Protein AF-A0A2V8SVS8-F1 (afdb_monomer_lite)

Secondary structure (DSSP, 8-state):
-----SSHHHHHHHHHHH--TT-------SS--TTT-SSHHHHHHHHHHHHHHHHHHHHHH-------

Sequence (68 aa):
PMTRARSMQDAVLRAMEVATAGDIVLLAPACASFDMFDNYEHRGRMFKEAVYKLASRVHSGWTGRLTT

pLDDT: mean 82.21, std 16.65, range [40.12, 96.19]

Foldseek 3Di:
DDDDADDLLRVLVVVVVPDDPPDDDDDDDPDFPVVHAVGPVRVVVRNVVSVVVVVVVCVVPPPPPDDD

Radius of gyration: 14.36 Å; chains: 1; bounding box: 32×29×44 Å

Structure (mmCIF, N/CA/C/O backbone):
data_AF-A0A2V8SVS8-F1
#
_entry.id   AF-A0A2V8SVS8-F1
#
loop_
_atom_site.group_PDB
_atom_site.id
_atom_site.type_symbol
_atom_site.label_atom_id
_atom_site.label_alt_id
_atom_site.label_comp_id
_atom_site.label_asym_id
_atom_site.label_entity_id
_atom_site.label_seq_id
_atom_site.pdbx_PDB_ins_code
_atom_site.Cartn_x
_atom_site.Cartn_y
_atom_site.Cartn_z
_atom_site.occupancy
_atom_site.B_iso_or_equiv
_atom_site.auth_seq_id
_atom_site.auth_comp_id
_atom_site.auth_asym_id
_atom_site.auth_atom_id
_atom_site.pdbx_PDB_model_num
ATOM 1 N N . PRO A 1 1 ? -6.488 -16.089 2.811 1.00 71.38 1 PRO A N 1
ATOM 2 C CA . PRO A 1 1 ? -7.202 -15.968 1.513 1.00 71.38 1 PRO A CA 1
ATOM 3 C C . PRO A 1 1 ? -6.322 -15.197 0.524 1.00 71.38 1 PRO A C 1
ATOM 5 O O . PRO A 1 1 ? -5.524 -14.381 0.973 1.00 71.38 1 PRO A O 1
ATOM 8 N N . MET A 1 2 ? -6.442 -15.459 -0.781 1.00 85.06 2 MET A N 1
ATOM 9 C CA . MET A 1 2 ? -5.757 -14.674 -1.816 1.00 85.06 2 MET A CA 1
ATOM 10 C C . MET A 1 2 ? -6.769 -13.778 -2.534 1.00 85.06 2 MET A C 1
ATOM 12 O O . MET A 1 2 ? -7.807 -14.263 -2.981 1.00 85.06 2 MET A O 1
ATOM 16 N N . THR A 1 3 ? -6.463 -12.487 -2.657 1.00 91.44 3 THR A N 1
ATOM 17 C CA . THR A 1 3 ? -7.350 -11.505 -3.296 1.00 91.44 3 THR A CA 1
ATOM 18 C C . THR A 1 3 ? -6.585 -10.758 -4.377 1.00 91.44 3 THR A C 1
ATOM 20 O O . THR A 1 3 ? -5.490 -10.255 -4.135 1.00 91.44 3 THR A O 1
ATOM 23 N N . ARG A 1 4 ? -7.148 -10.690 -5.589 1.00 93.56 4 ARG A N 1
ATOM 24 C CA . ARG A 1 4 ? -6.535 -9.962 -6.707 1.00 93.56 4 ARG A CA 1
ATOM 25 C C . ARG A 1 4 ? -6.759 -8.459 -6.557 1.00 93.56 4 ARG A C 1
ATOM 27 O O . ARG A 1 4 ? -7.851 -8.034 -6.187 1.00 93.56 4 ARG A O 1
ATOM 34 N N . ALA A 1 5 ? -5.749 -7.672 -6.915 1.00 93.19 5 ALA A N 1
ATOM 35 C CA . ALA A 1 5 ? -5.823 -6.218 -6.966 1.00 93.19 5 ALA A CA 1
ATOM 36 C C . ALA A 1 5 ? -5.426 -5.688 -8.343 1.00 93.19 5 ALA A C 1
ATOM 38 O O . ALA A 1 5 ? -4.611 -6.296 -9.034 1.00 93.19 5 ALA A O 1
ATOM 39 N N . ARG A 1 6 ? -6.029 -4.565 -8.746 1.00 92.62 6 ARG A N 1
ATOM 40 C CA . ARG A 1 6 ? -5.840 -3.973 -10.081 1.00 92.62 6 ARG A CA 1
ATOM 41 C C . ARG A 1 6 ? -4.784 -2.869 -10.111 1.00 92.62 6 ARG A C 1
ATOM 43 O O . ARG A 1 6 ? -4.317 -2.511 -11.183 1.00 92.62 6 ARG A O 1
ATOM 50 N N . SER A 1 7 ? -4.422 -2.323 -8.952 1.00 92.88 7 SER A N 1
ATOM 51 C CA . SER A 1 7 ? -3.386 -1.300 -8.789 1.00 92.88 7 SER A CA 1
ATOM 52 C C . SER A 1 7 ? -2.776 -1.361 -7.388 1.00 92.88 7 SER A C 1
ATOM 54 O O . SER A 1 7 ? -3.300 -2.043 -6.504 1.00 92.88 7 SER A O 1
ATOM 56 N N . MET A 1 8 ? -1.691 -0.614 -7.160 1.00 93.31 8 MET A N 1
ATOM 57 C CA . MET A 1 8 ? -1.066 -0.503 -5.836 1.00 93.31 8 MET A CA 1
ATOM 58 C C . MET A 1 8 ? -2.033 0.070 -4.790 1.00 93.31 8 MET A C 1
ATOM 60 O O . MET A 1 8 ? -2.123 -0.438 -3.677 1.00 93.31 8 MET A O 1
ATOM 64 N N . GLN A 1 9 ? -2.801 1.097 -5.154 1.00 94.75 9 GLN A N 1
ATOM 65 C CA . GLN A 1 9 ? -3.785 1.721 -4.267 1.00 94.75 9 GLN A CA 1
ATOM 66 C C . GLN A 1 9 ? -4.900 0.737 -3.902 1.00 94.75 9 GLN A C 1
ATOM 68 O O . GLN A 1 9 ? -5.284 0.633 -2.742 1.00 94.75 9 GLN A O 1
ATOM 73 N N . ASP A 1 10 ? -5.377 -0.017 -4.890 1.00 94.88 10 ASP A N 1
ATOM 74 C CA . ASP A 1 10 ? -6.406 -1.045 -4.732 1.00 94.88 10 ASP A CA 1
ATOM 75 C C . ASP A 1 10 ? -5.898 -2.231 -3.882 1.00 94.88 10 ASP A C 1
ATOM 77 O O . ASP A 1 10 ? -6.659 -2.837 -3.132 1.00 94.88 10 ASP A O 1
ATOM 81 N N . ALA A 1 11 ? -4.599 -2.546 -3.948 1.00 94.75 11 ALA A N 1
ATOM 82 C CA . ALA A 1 11 ? -3.967 -3.553 -3.096 1.00 94.75 11 ALA A CA 1
ATOM 83 C C . ALA A 1 11 ? -3.856 -3.088 -1.636 1.00 94.75 11 ALA A C 1
ATOM 85 O O . ALA A 1 11 ? -4.229 -3.830 -0.731 1.00 94.75 11 ALA A O 1
ATOM 86 N N . VAL A 1 12 ? -3.390 -1.855 -1.406 1.00 95.25 12 VAL A N 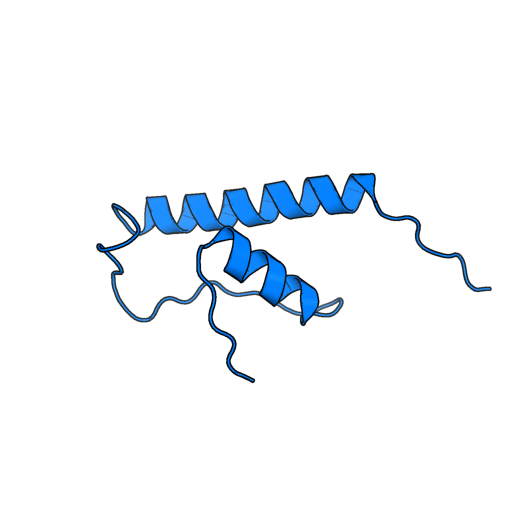1
ATOM 87 C CA . VAL A 1 12 ? -3.256 -1.275 -0.057 1.00 95.25 12 VAL A CA 1
ATOM 88 C C . VAL A 1 12 ? -4.617 -1.126 0.625 1.00 95.25 12 VAL A C 1
ATOM 90 O O . VAL A 1 12 ? -4.740 -1.452 1.802 1.00 95.25 12 VAL A O 1
ATOM 93 N N . LEU A 1 13 ? -5.648 -0.696 -0.111 1.00 94.19 13 LEU A N 1
ATOM 94 C CA . LEU A 1 13 ? -7.016 -0.605 0.409 1.00 94.19 13 LEU A CA 1
ATOM 95 C C . LEU A 1 13 ? -7.533 -1.966 0.878 1.00 94.19 13 LEU A C 1
ATOM 97 O O . LEU A 1 13 ? -7.923 -2.098 2.033 1.00 94.19 13 LEU A O 1
ATOM 101 N N . ARG A 1 14 ? -7.459 -2.994 0.025 1.00 94.56 14 ARG A N 1
ATOM 102 C CA . ARG A 1 14 ? -7.907 -4.341 0.405 1.00 94.56 14 ARG A CA 1
ATOM 103 C C . ARG A 1 14 ? -7.100 -4.937 1.550 1.00 94.56 14 ARG A C 1
ATOM 105 O O . ARG A 1 14 ? -7.665 -5.641 2.376 1.00 94.56 14 ARG A O 1
ATOM 112 N N . ALA A 1 15 ? -5.795 -4.668 1.606 1.00 94.06 15 ALA A N 1
ATOM 113 C CA . ALA A 1 15 ? -4.966 -5.101 2.726 1.00 94.06 15 ALA A CA 1
ATOM 114 C C . ALA A 1 15 ? -5.451 -4.480 4.045 1.00 94.06 15 ALA A C 1
ATOM 116 O O . ALA A 1 15 ? -5.551 -5.186 5.040 1.00 94.06 15 ALA A O 1
ATOM 117 N N . MET A 1 16 ? -5.818 -3.196 4.042 1.00 93.06 16 MET A N 1
ATOM 118 C CA . MET A 1 16 ? -6.373 -2.524 5.221 1.00 93.06 16 MET A CA 1
ATOM 119 C C . MET A 1 16 ? -7.781 -2.993 5.596 1.00 93.06 16 MET A C 1
ATOM 121 O O . MET A 1 16 ? -8.105 -3.005 6.775 1.00 93.06 16 MET A O 1
ATOM 125 N N . GLU A 1 17 ? -8.612 -3.390 4.631 1.00 92.56 17 GLU A N 1
ATOM 126 C CA . GLU A 1 17 ? -9.950 -3.940 4.906 1.00 92.56 17 GLU A CA 1
ATOM 127 C C . GLU A 1 17 ? -9.903 -5.278 5.657 1.00 92.56 17 GLU A C 1
ATOM 129 O O . GLU A 1 17 ? -10.845 -5.608 6.375 1.00 92.56 17 GLU A O 1
ATOM 134 N N . VAL A 1 18 ? -8.826 -6.053 5.487 1.00 92.44 18 VAL A N 1
ATOM 135 C CA . VAL A 1 18 ? -8.656 -7.358 6.147 1.00 92.44 18 VAL A CA 1
ATOM 136 C C . VAL A 1 18 ? -7.717 -7.317 7.350 1.00 92.44 18 VAL A C 1
ATOM 138 O O . VAL A 1 18 ? -7.747 -8.241 8.159 1.00 92.44 18 VAL A O 1
ATOM 141 N N . ALA A 1 19 ? -6.873 -6.289 7.455 1.00 93.25 19 ALA A N 1
ATOM 142 C CA . ALA A 1 19 ? -5.945 -6.117 8.563 1.00 93.25 19 ALA A CA 1
ATOM 143 C C . ALA A 1 19 ? -6.659 -5.590 9.811 1.00 93.25 19 ALA A C 1
ATOM 145 O O . ALA A 1 19 ? -7.589 -4.785 9.746 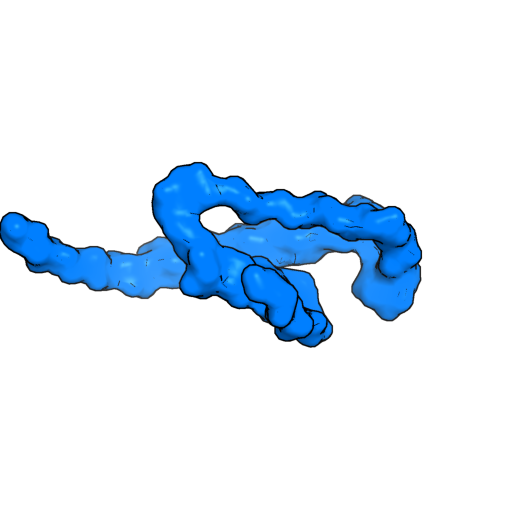1.00 93.25 19 ALA A O 1
ATOM 146 N N . THR A 1 20 ? -6.170 -6.015 10.967 1.00 92.56 20 THR A N 1
ATOM 147 C CA . THR A 1 20 ? -6.629 -5.575 12.282 1.00 92.56 20 THR A CA 1
ATOM 148 C C . THR A 1 20 ? -5.532 -4.811 13.020 1.00 92.56 20 THR A C 1
ATOM 150 O O . THR A 1 20 ? -4.380 -4.740 12.585 1.00 92.56 20 THR A O 1
ATOM 153 N N . ALA A 1 21 ? -5.890 -4.164 14.131 1.00 91.81 21 ALA A N 1
ATOM 154 C CA . ALA A 1 21 ? -4.922 -3.421 14.927 1.00 91.81 21 ALA A CA 1
ATOM 155 C C . ALA A 1 21 ? -3.810 -4.354 15.436 1.00 91.81 21 ALA A C 1
ATOM 157 O O . ALA A 1 21 ? -4.085 -5.336 16.119 1.00 91.81 21 ALA A O 1
ATOM 158 N N . GLY A 1 22 ? -2.559 -4.012 15.122 1.00 93.44 22 GLY A N 1
ATOM 159 C CA . GLY A 1 22 ? -1.382 -4.816 15.461 1.00 93.44 22 GLY A CA 1
ATOM 160 C C . GLY A 1 22 ? -0.846 -5.671 14.309 1.00 93.44 22 GLY A C 1
ATOM 161 O O . GLY A 1 22 ? 0.289 -6.135 14.400 1.00 93.44 22 GLY A O 1
ATOM 162 N N . ASP A 1 23 ? -1.594 -5.821 13.212 1.00 94.75 23 ASP A N 1
ATOM 163 C CA . ASP A 1 23 ? -1.113 -6.537 12.029 1.00 94.75 23 ASP A CA 1
ATOM 164 C C . ASP A 1 23 ? -0.065 -5.733 11.244 1.00 94.75 23 ASP A C 1
ATOM 166 O O . ASP A 1 23 ? -0.057 -4.498 11.225 1.00 94.75 23 ASP A O 1
ATOM 170 N N . ILE A 1 24 ? 0.811 -6.454 10.538 1.00 94.31 24 ILE A N 1
ATOM 171 C CA . ILE A 1 24 ? 1.827 -5.878 9.652 1.00 94.31 24 ILE A CA 1
ATOM 172 C C . ILE A 1 24 ? 1.441 -6.142 8.197 1.00 94.31 24 ILE A C 1
ATOM 174 O O . ILE A 1 24 ? 1.333 -7.289 7.763 1.00 94.31 24 ILE A O 1
ATOM 178 N N . VAL A 1 25 ? 1.320 -5.071 7.412 1.00 93.44 25 VAL A N 1
ATOM 179 C CA . VAL A 1 25 ? 1.162 -5.150 5.955 1.00 93.44 25 VAL A CA 1
ATOM 180 C C . VAL A 1 25 ? 2.528 -4.976 5.291 1.00 93.44 25 VAL A C 1
ATOM 182 O O . VAL A 1 25 ? 3.118 -3.896 5.331 1.00 93.44 25 VAL A O 1
ATOM 185 N N . LEU A 1 26 ? 3.031 -6.042 4.661 1.00 94.50 26 LEU A N 1
ATOM 186 C CA . LEU A 1 26 ? 4.339 -6.075 4.001 1.00 94.50 26 LEU A CA 1
ATOM 187 C C . LEU A 1 26 ? 4.203 -6.083 2.473 1.00 94.50 26 LEU A C 1
ATOM 189 O O . LEU A 1 26 ? 3.531 -6.939 1.899 1.00 94.50 26 LEU A O 1
ATOM 193 N N . LEU A 1 27 ? 4.925 -5.185 1.799 1.00 93.06 27 LEU A N 1
ATOM 194 C CA . LEU A 1 27 ? 5.143 -5.262 0.354 1.00 93.06 27 LEU A CA 1
ATOM 195 C C . LEU A 1 27 ? 6.335 -6.189 0.051 1.00 93.06 27 LEU A C 1
ATOM 197 O O . LEU A 1 27 ? 7.483 -5.763 0.146 1.00 93.06 27 LEU A O 1
ATOM 201 N N . ALA A 1 28 ? 6.062 -7.432 -0.356 1.00 90.31 28 ALA A N 1
ATOM 202 C CA . ALA A 1 28 ? 7.081 -8.429 -0.714 1.00 90.31 28 ALA A CA 1
ATOM 203 C C . ALA A 1 28 ? 6.858 -9.002 -2.134 1.00 90.31 28 ALA A C 1
ATOM 205 O O . ALA A 1 28 ? 6.276 -10.076 -2.290 1.00 90.31 28 ALA A O 1
ATOM 206 N N . PRO A 1 29 ? 7.274 -8.291 -3.198 1.00 82.31 29 PRO A N 1
ATOM 207 C CA . PRO A 1 29 ? 7.155 -8.779 -4.568 1.00 82.31 29 PRO A CA 1
ATOM 208 C C . PRO A 1 29 ? 8.242 -9.820 -4.873 1.00 82.31 29 PRO A C 1
ATOM 210 O O . PRO A 1 29 ? 9.426 -9.557 -4.685 1.00 82.31 29 PRO A O 1
ATOM 213 N N . ALA A 1 30 ? 7.834 -10.986 -5.380 1.00 68.75 30 ALA A N 1
ATOM 214 C CA . ALA A 1 30 ? 8.730 -12.111 -5.661 1.00 68.75 30 ALA A CA 1
ATOM 215 C C . ALA A 1 30 ? 9.631 -11.922 -6.906 1.00 68.75 30 ALA A C 1
ATOM 217 O O . ALA A 1 30 ? 10.667 -12.571 -6.997 1.00 68.75 30 ALA A O 1
ATOM 218 N N . CYS A 1 31 ? 9.284 -11.026 -7.843 1.00 65.56 31 CYS A N 1
ATOM 219 C CA . CYS A 1 31 ? 10.074 -10.732 -9.049 1.00 65.56 31 CYS A CA 1
ATOM 220 C C . CYS A 1 31 ? 9.942 -9.262 -9.488 1.00 65.56 31 CYS A C 1
ATOM 222 O O . CYS A 1 31 ? 9.004 -8.557 -9.105 1.00 65.56 31 CYS A O 1
ATOM 224 N N . ALA A 1 32 ? 10.886 -8.793 -10.312 1.00 61.91 32 ALA A N 1
ATOM 225 C CA . ALA A 1 32 ? 10.853 -7.461 -10.908 1.00 61.91 32 ALA A CA 1
ATOM 226 C C . ALA A 1 32 ? 9.662 -7.322 -11.875 1.00 61.91 32 ALA A C 1
ATOM 228 O O . ALA A 1 32 ? 9.652 -7.878 -12.965 1.00 61.91 32 ALA A O 1
ATOM 229 N N . SER A 1 33 ? 8.645 -6.578 -11.451 1.00 57.91 33 SER A N 1
ATOM 230 C CA . SER A 1 33 ? 7.474 -6.225 -12.252 1.00 57.91 33 SER A CA 1
ATOM 231 C C . SER A 1 33 ? 7.764 -4.984 -13.113 1.00 57.91 33 SER A C 1
ATOM 233 O O . SER A 1 33 ? 7.399 -3.875 -12.713 1.00 57.91 33 SER A O 1
ATOM 235 N N . PHE A 1 34 ? 8.443 -5.147 -14.250 1.00 61.47 34 PHE A N 1
ATOM 236 C CA . PHE A 1 34 ? 8.678 -4.032 -15.185 1.00 61.47 34 PHE A CA 1
ATOM 237 C C . PHE A 1 34 ? 7.411 -3.611 -15.948 1.00 61.47 34 PHE A C 1
ATOM 239 O O . PHE A 1 34 ? 7.357 -2.512 -16.485 1.00 61.47 34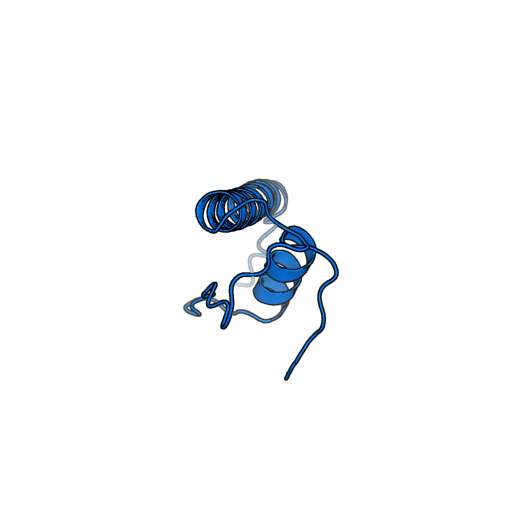 PHE A O 1
ATOM 246 N N . ASP A 1 35 ? 6.360 -4.434 -15.931 1.00 69.75 35 ASP A N 1
ATOM 247 C CA . ASP A 1 35 ? 5.127 -4.171 -16.686 1.00 69.75 35 ASP A CA 1
ATOM 248 C C . ASP A 1 35 ? 4.258 -3.051 -16.079 1.00 69.75 35 ASP A C 1
ATOM 250 O O . ASP A 1 35 ? 3.425 -2.467 -16.767 1.00 69.75 35 ASP A O 1
ATOM 254 N N . MET A 1 36 ? 4.421 -2.757 -14.780 1.00 73.75 36 MET A N 1
ATOM 255 C CA . MET A 1 36 ? 3.600 -1.777 -14.043 1.00 73.75 36 MET A CA 1
ATOM 256 C C . MET A 1 36 ? 4.424 -0.657 -13.386 1.00 73.75 36 MET A C 1
ATOM 258 O O . MET A 1 36 ? 3.866 0.375 -13.019 1.00 73.75 36 MET A O 1
ATOM 262 N N . PHE A 1 37 ? 5.738 -0.844 -13.214 1.00 82.81 37 PHE A N 1
ATOM 263 C CA . PHE A 1 37 ? 6.615 0.124 -12.552 1.00 82.81 37 PHE A CA 1
ATOM 264 C C . PHE A 1 37 ? 7.983 0.165 -13.230 1.00 82.81 37 PHE A C 1
ATOM 266 O O . PHE A 1 37 ? 8.561 -0.880 -13.511 1.00 82.81 37 PHE A O 1
ATOM 273 N N . ASP A 1 38 ? 8.534 1.369 -13.389 1.00 83.50 38 ASP A N 1
ATOM 274 C CA . ASP A 1 38 ? 9.829 1.572 -14.060 1.00 83.50 38 ASP A CA 1
ATOM 275 C C . ASP A 1 38 ? 10.994 0.872 -13.344 1.00 83.50 38 ASP A C 1
ATOM 277 O O . ASP A 1 38 ? 11.945 0.413 -13.970 1.00 83.50 38 ASP A O 1
ATOM 281 N N . ASN A 1 39 ? 10.945 0.819 -12.011 1.00 85.88 39 ASN A N 1
ATOM 282 C CA . ASN A 1 39 ? 11.959 0.193 -11.165 1.00 85.88 39 ASN A CA 1
ATOM 283 C C . ASN A 1 39 ? 11.410 -0.117 -9.762 1.00 85.88 39 ASN A C 1
ATOM 285 O O . ASN A 1 39 ? 10.251 0.166 -9.427 1.00 85.88 39 ASN A O 1
ATOM 289 N N . TYR A 1 40 ? 12.252 -0.729 -8.925 1.00 87.00 40 TYR A N 1
ATOM 290 C CA . TYR A 1 40 ? 11.876 -1.114 -7.568 1.00 87.00 40 TYR A CA 1
ATOM 291 C C . TYR A 1 40 ? 11.610 0.104 -6.671 1.00 87.00 40 TYR A C 1
ATOM 293 O O . TYR A 1 40 ? 10.702 0.053 -5.837 1.00 87.00 40 TYR A O 1
ATOM 301 N N . GLU A 1 41 ? 12.331 1.213 -6.862 1.00 90.88 41 GLU A N 1
ATOM 302 C CA . GLU A 1 41 ? 12.118 2.450 -6.113 1.00 90.88 41 GLU A CA 1
ATOM 303 C C . GLU A 1 41 ? 10.781 3.089 -6.470 1.00 90.88 41 GLU A C 1
ATOM 305 O O . GLU A 1 41 ? 10.069 3.538 -5.575 1.00 90.88 41 GLU A O 1
ATOM 310 N N . HIS A 1 42 ? 10.410 3.110 -7.753 1.00 91.44 42 HIS A N 1
ATOM 311 C CA . HIS A 1 42 ? 9.122 3.619 -8.210 1.00 91.44 42 HIS A CA 1
ATOM 312 C C . HIS A 1 42 ? 7.988 2.807 -7.582 1.00 91.44 42 HIS A C 1
ATOM 314 O O . HIS A 1 42 ? 7.096 3.386 -6.960 1.00 91.44 42 HIS A O 1
ATOM 320 N N . ARG A 1 43 ? 8.078 1.474 -7.608 1.00 92.75 43 ARG A N 1
ATOM 321 C CA . ARG A 1 43 ? 7.110 0.599 -6.931 1.00 92.75 43 ARG A CA 1
ATOM 322 C C . ARG A 1 43 ? 7.007 0.893 -5.429 1.00 92.75 43 ARG A C 1
ATOM 324 O O . ARG A 1 43 ? 5.902 0.999 -4.897 1.00 92.75 43 ARG A O 1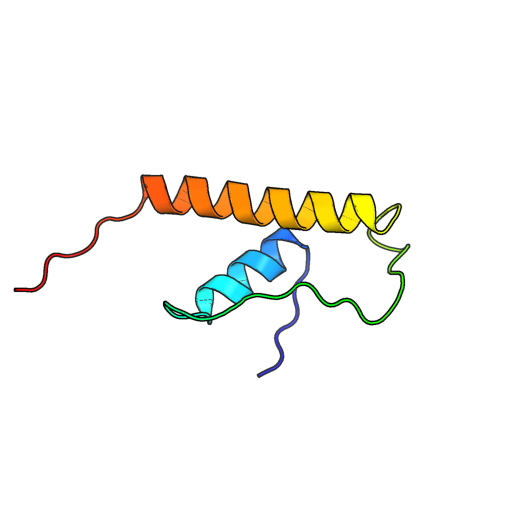
ATOM 331 N N . GLY A 1 44 ? 8.143 1.070 -4.751 1.00 93.44 44 GLY A N 1
ATOM 332 C CA . GLY A 1 44 ? 8.183 1.426 -3.330 1.00 93.44 44 GLY A CA 1
ATOM 333 C C . GLY A 1 44 ? 7.571 2.800 -3.035 1.00 93.44 44 GLY A C 1
ATOM 334 O O . GLY A 1 44 ? 6.828 2.945 -2.063 1.00 93.44 44 GLY A O 1
ATOM 335 N N . ARG A 1 45 ? 7.825 3.802 -3.888 1.00 95.00 45 ARG A N 1
ATOM 336 C CA . ARG A 1 45 ? 7.200 5.132 -3.789 1.00 95.00 45 ARG A CA 1
ATOM 337 C C . ARG A 1 45 ? 5.686 5.050 -3.961 1.00 95.00 45 ARG A C 1
ATOM 339 O O . ARG A 1 45 ? 4.972 5.620 -3.143 1.00 95.00 45 ARG A O 1
ATOM 346 N N . MET A 1 46 ? 5.205 4.288 -4.944 1.00 94.69 46 MET A N 1
ATOM 347 C CA . MET A 1 46 ? 3.771 4.087 -5.182 1.00 94.69 46 MET A CA 1
ATOM 348 C C . MET A 1 46 ? 3.069 3.435 -3.989 1.00 94.69 46 MET A C 1
ATOM 350 O O . MET A 1 46 ? 1.963 3.837 -3.631 1.00 94.69 46 MET A O 1
ATOM 354 N N . PHE A 1 47 ? 3.716 2.468 -3.332 1.00 95.12 47 PHE A N 1
ATOM 355 C CA . PHE A 1 47 ? 3.188 1.872 -2.105 1.00 95.12 47 PHE A CA 1
ATOM 356 C C . PHE A 1 47 ? 3.112 2.884 -0.958 1.00 95.12 47 PHE A C 1
ATOM 358 O O . PHE A 1 47 ? 2.052 3.039 -0.356 1.00 95.12 47 PHE A O 1
ATOM 365 N N . LYS A 1 48 ? 4.198 3.625 -0.693 1.00 96.06 48 LYS A N 1
ATOM 366 C CA . LYS A 1 48 ? 4.207 4.672 0.345 1.00 96.06 48 LYS A CA 1
ATOM 367 C C . LYS A 1 48 ? 3.123 5.719 0.099 1.00 96.06 48 LYS A C 1
ATOM 369 O O . LYS A 1 48 ? 2.386 6.065 1.015 1.00 96.06 48 LYS A O 1
ATOM 374 N N . GLU A 1 49 ? 2.995 6.193 -1.136 1.00 96.19 49 GLU A N 1
ATOM 375 C CA . GLU A 1 49 ? 1.980 7.177 -1.510 1.00 96.19 49 GLU A CA 1
ATOM 376 C C . GLU A 1 49 ? 0.557 6.645 -1.294 1.00 96.19 49 GLU A C 1
ATOM 378 O O . GLU A 1 49 ? -0.288 7.355 -0.749 1.00 96.19 49 GLU A O 1
ATOM 383 N N . ALA A 1 50 ? 0.291 5.391 -1.671 1.00 95.50 50 ALA A N 1
ATOM 384 C CA . ALA A 1 50 ? -0.995 4.746 -1.424 1.00 95.50 50 ALA A CA 1
ATOM 385 C C . ALA A 1 50 ? -1.319 4.663 0.078 1.00 95.50 50 ALA A C 1
ATOM 387 O O . ALA A 1 50 ? -2.434 5.002 0.477 1.00 95.50 50 ALA A O 1
ATOM 388 N N . VAL A 1 51 ? -0.341 4.284 0.908 1.00 95.44 51 VAL A N 1
ATOM 389 C CA . VAL A 1 51 ? -0.487 4.232 2.373 1.00 95.44 51 VAL A CA 1
ATOM 390 C C . VAL A 1 51 ? -0.757 5.623 2.953 1.00 95.44 51 VAL A C 1
ATOM 392 O O . VAL A 1 51 ? -1.701 5.784 3.724 1.00 95.44 51 VAL A O 1
ATOM 395 N N . TYR A 1 52 ? -0.005 6.652 2.551 1.00 95.06 52 TYR A N 1
ATOM 396 C CA . TYR A 1 52 ? -0.216 8.019 3.047 1.00 95.06 52 TYR A CA 1
ATOM 397 C C . TYR A 1 52 ? -1.581 8.589 2.651 1.00 95.06 52 TYR A C 1
ATOM 399 O O . TYR A 1 52 ? -2.260 9.188 3.485 1.00 95.06 52 TYR A O 1
ATOM 407 N N . LYS A 1 53 ? -2.016 8.367 1.404 1.00 93.31 53 LYS A N 1
ATOM 408 C CA . LYS A 1 53 ? -3.355 8.768 0.940 1.00 93.31 53 LYS A CA 1
ATOM 409 C C . LYS A 1 53 ? -4.467 8.070 1.715 1.00 93.31 53 LYS A C 1
ATOM 411 O O . LYS A 1 53 ? -5.533 8.648 1.904 1.00 93.31 53 LYS A O 1
ATOM 416 N N . LEU A 1 54 ? -4.250 6.828 2.138 1.00 90.50 54 LEU A N 1
ATOM 417 C CA . LEU A 1 54 ? -5.218 6.110 2.955 1.00 90.50 54 LEU A CA 1
ATOM 418 C C . LEU A 1 54 ? -5.238 6.640 4.393 1.00 90.50 54 LEU A C 1
ATOM 420 O O . LEU A 1 54 ? -6.312 6.917 4.919 1.00 90.50 54 LEU A O 1
ATOM 424 N N . ALA A 1 55 ? -4.072 6.874 4.994 1.00 88.00 55 ALA A N 1
ATOM 425 C CA . ALA A 1 55 ? -3.965 7.432 6.341 1.00 88.00 55 ALA A CA 1
ATOM 426 C C . ALA A 1 55 ? -4.620 8.821 6.459 1.00 88.00 55 ALA A C 1
ATOM 428 O O . ALA A 1 55 ? -5.327 9.087 7.432 1.00 88.00 55 ALA A O 1
ATOM 429 N N . SER A 1 56 ? -4.464 9.686 5.449 1.00 84.06 56 SER A N 1
ATOM 430 C CA . SER A 1 56 ? -5.119 11.002 5.437 1.00 84.06 56 SER A CA 1
ATOM 431 C C . SER A 1 56 ? -6.648 10.908 5.334 1.00 84.0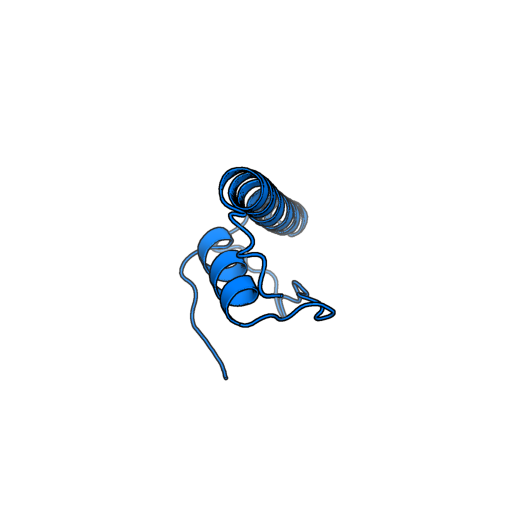6 56 SER A C 1
ATOM 433 O O . SER A 1 56 ? -7.362 11.700 5.953 1.00 84.06 56 SER A O 1
ATOM 435 N N . ARG A 1 57 ? -7.172 9.902 4.619 1.00 74.44 57 ARG A N 1
ATOM 436 C CA . ARG A 1 57 ? -8.615 9.612 4.559 1.00 74.44 57 ARG A CA 1
ATOM 437 C C . ARG A 1 57 ? -9.158 9.094 5.887 1.00 74.44 57 ARG A C 1
ATOM 439 O O . ARG A 1 57 ? -10.216 9.545 6.312 1.00 74.44 57 ARG A O 1
ATOM 446 N N . VAL A 1 58 ? -8.429 8.201 6.560 1.00 65.50 58 VAL A N 1
ATOM 447 C CA . VAL A 1 58 ? -8.821 7.677 7.882 1.00 65.50 58 VAL A CA 1
ATOM 448 C C . VAL A 1 58 ? -8.934 8.810 8.904 1.00 65.50 58 VAL A C 1
ATOM 450 O O . VAL A 1 58 ? -9.900 8.853 9.660 1.00 65.50 58 VAL A O 1
ATOM 453 N N . HIS A 1 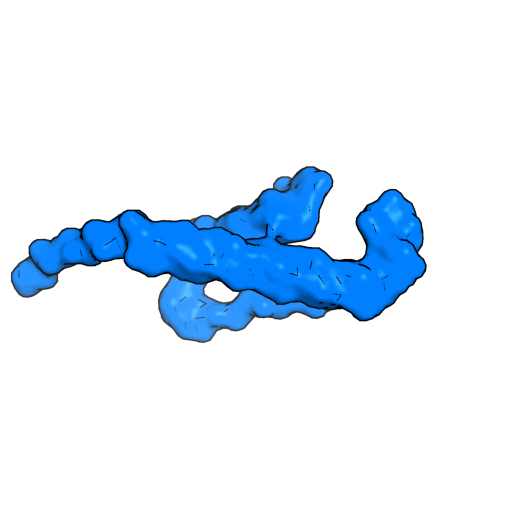59 ? -8.018 9.782 8.867 1.00 59.88 59 HIS A N 1
ATOM 454 C CA . HIS A 1 59 ? -8.046 10.928 9.781 1.00 59.88 59 HIS A CA 1
ATOM 455 C C . HIS A 1 59 ? -9.274 11.838 9.605 1.00 59.88 59 HIS A C 1
ATOM 457 O O . HIS A 1 59 ? -9.663 12.534 10.535 1.00 59.88 59 HIS A O 1
ATOM 463 N N . SER A 1 60 ? -9.903 11.816 8.427 1.00 58.12 60 SER A N 1
ATOM 464 C CA . SER A 1 60 ? -11.064 12.657 8.098 1.00 58.12 60 SER A CA 1
ATOM 465 C C . SER A 1 60 ? -12.409 11.954 8.340 1.00 58.12 60 SER A C 1
ATOM 467 O O . SER A 1 60 ? -13.453 12.597 8.284 1.00 58.12 60 SER A O 1
ATOM 469 N N . GLY A 1 61 ? -12.394 10.635 8.568 1.00 49.25 61 GLY A N 1
ATOM 470 C CA . GLY A 1 61 ? -13.585 9.779 8.651 1.00 49.25 61 GLY A CA 1
ATOM 471 C C . GLY A 1 61 ? -13.680 8.931 9.920 1.00 49.25 61 GLY A C 1
ATOM 472 O O . GLY A 1 61 ? -14.575 8.093 10.018 1.00 49.25 61 GLY A O 1
ATOM 473 N N . TRP A 1 62 ? -12.786 9.115 10.896 1.00 50.53 62 TRP A N 1
ATOM 474 C CA . TRP A 1 62 ? -12.867 8.405 12.172 1.00 50.53 62 TRP A CA 1
ATOM 475 C C . TRP A 1 62 ? -13.956 9.010 13.070 1.00 50.53 62 TRP A C 1
ATOM 477 O O . TRP A 1 62 ? -13.687 9.741 14.017 1.00 50.53 62 TRP A O 1
ATOM 487 N N . THR A 1 63 ? -15.217 8.673 12.796 1.00 51.44 63 THR A N 1
ATOM 488 C CA . THR A 1 63 ? -16.286 8.720 13.801 1.00 51.44 63 THR A CA 1
ATOM 489 C C . THR A 1 63 ? -16.203 7.437 14.622 1.00 51.44 63 THR A C 1
ATOM 491 O O . THR A 1 63 ? -17.018 6.525 14.459 1.00 51.44 63 THR A O 1
ATOM 494 N N . GLY A 1 64 ? -15.164 7.310 15.449 1.00 47.59 64 GLY A N 1
ATOM 495 C CA . GLY A 1 64 ? -15.104 6.251 16.449 1.00 47.59 64 GLY A CA 1
ATOM 496 C C . GLY A 1 64 ? -16.357 6.343 17.315 1.00 47.59 64 GLY A C 1
ATOM 497 O O . GLY A 1 64 ? -16.515 7.285 18.089 1.00 47.59 64 GLY A O 1
ATOM 498 N N . ARG A 1 65 ? -17.291 5.406 17.137 1.00 47.59 65 ARG A N 1
ATOM 499 C CA . ARG A 1 65 ? -18.446 5.261 18.017 1.00 47.59 65 ARG A CA 1
ATOM 500 C C . ARG A 1 65 ? -17.887 4.935 19.400 1.00 47.59 65 ARG A C 1
ATOM 502 O O . ARG A 1 65 ? -17.384 3.836 19.605 1.00 47.59 65 ARG A O 1
ATOM 509 N N . LEU A 1 66 ? -17.952 5.902 20.315 1.00 49.09 66 LEU A N 1
ATOM 510 C CA . LEU A 1 66 ? -17.852 5.652 21.748 1.00 49.09 66 LEU A CA 1
ATOM 511 C C . LEU A 1 66 ? -18.943 4.637 22.099 1.00 49.09 66 LEU A C 1
ATOM 513 O O . LEU A 1 66 ? -20.127 4.968 22.111 1.00 49.09 66 LEU A O 1
ATOM 517 N N . THR A 1 67 ? -18.548 3.392 22.323 1.00 43.12 67 THR A N 1
ATOM 518 C CA . THR A 1 67 ? -19.344 2.427 23.081 1.00 43.12 67 THR A CA 1
ATOM 519 C C . THR A 1 67 ? -18.737 2.327 24.471 1.00 43.12 67 THR A C 1
ATOM 521 O O . THR A 1 67 ? -17.519 2.217 24.600 1.00 43.12 67 THR A O 1
ATOM 524 N N . THR A 1 68 ? -19.630 2.495 25.444 1.00 40.12 68 THR A N 1
ATOM 525 C CA . THR A 1 68 ? -19.456 2.647 26.894 1.00 40.12 68 THR A CA 1
ATOM 526 C C . THR A 1 68 ? -18.643 1.540 27.546 1.00 40.12 68 THR A C 1
ATOM 528 O O . THR A 1 68 ? -18.775 0.380 27.100 1.00 40.12 68 THR A O 1
#